Protein AF-A0A2J7ZXR3-F1 (afdb_monomer_lite)

InterPro domains:
  IPR008752 Peptidase M11, gametolysin [PF05548] (71-160)

Organism: NCBI:txid47790

Sequence (166 aa):
MTQTTDNYDDAVYTLASGQPIDESLEFIAAGNTISLVCTPSTTESNTCSSVSTARITAASAPERSTEIRIRLLVLNMRFTGSCNYGGLSSNEITDLFLGQGGHADQMNVCSYGSMQFDRNGFRVLDTPVPCQNSIQIQCDDNAILAQARSSAQQQIGSGACVGGGL

Radius of gyration: 26.24 Å; chains: 1; bounding box: 52×49×66 Å

Foldseek 3Di:
DDDPPPPPPPPPDDDDPQDEDAPVSDDQDAPKDWDWDFCDDPVDHPHGPHIYDTHIDDDPHDPLQAPAEDQDEAQAEDEDDPDPDDDDDQVRVLCQDPNDVHVQVVVCVVSVNRYGYPNVRYYYHYFYQYDDCCCRPVVPPVSSVVRSLVSVCVVPNPVVVPPDDD

Structure (mmCIF, N/CA/C/O backbone):
data_AF-A0A2J7ZXR3-F1
#
_entry.id   AF-A0A2J7ZXR3-F1
#
loop_
_atom_site.group_PDB
_atom_site.id
_atom_site.type_symbol
_atom_site.label_atom_id
_atom_site.label_alt_id
_atom_site.label_comp_id
_atom_site.label_asym_id
_atom_site.label_entity_id
_atom_site.label_seq_id
_atom_site.pdbx_PDB_ins_code
_atom_site.Cartn_x
_atom_site.Cartn_y
_atom_site.Cartn_z
_atom_site.occupancy
_atom_site.B_iso_or_equiv
_atom_site.auth_seq_id
_atom_site.auth_comp_id
_atom_site.auth_asym_id
_atom_site.auth_atom_id
_atom_site.pdbx_PDB_model_num
ATOM 1 N N . MET A 1 1 ? -30.416 -26.451 27.042 1.00 39.56 1 MET A N 1
ATOM 2 C CA . MET A 1 1 ? -29.216 -25.637 26.771 1.00 39.56 1 MET A CA 1
ATOM 3 C C . MET A 1 1 ? -29.182 -24.572 27.839 1.00 39.56 1 MET A C 1
ATOM 5 O O . MET A 1 1 ? -30.032 -23.694 27.839 1.00 39.56 1 MET A O 1
ATOM 9 N N . THR A 1 2 ? -28.329 -24.775 28.832 1.00 31.20 2 THR A N 1
ATOM 10 C CA . THR A 1 2 ? -28.244 -23.938 30.027 1.00 31.20 2 THR A CA 1
ATOM 11 C C . THR A 1 2 ? -27.440 -22.700 29.660 1.00 31.20 2 THR A C 1
ATOM 13 O O . THR A 1 2 ? -26.297 -22.821 29.231 1.00 31.20 2 THR A O 1
ATOM 16 N N . GLN A 1 3 ? -28.069 -21.533 29.746 1.00 32.03 3 GLN A N 1
ATOM 17 C CA . GLN A 1 3 ? -27.423 -20.246 29.538 1.00 32.03 3 GLN A CA 1
ATOM 18 C C . GLN A 1 3 ? -26.567 -19.973 30.778 1.00 32.03 3 GLN A C 1
ATOM 20 O O . GLN A 1 3 ? -27.100 -19.742 31.861 1.00 32.03 3 GLN A O 1
ATOM 25 N N . THR A 1 4 ? -25.250 -20.101 30.647 1.00 31.64 4 THR A N 1
ATOM 26 C CA . THR A 1 4 ? -24.296 -19.648 31.659 1.00 31.64 4 THR A CA 1
ATOM 27 C C . THR A 1 4 ? -24.376 -18.126 31.699 1.00 31.64 4 THR A C 1
ATOM 29 O O . THR A 1 4 ? -24.002 -17.451 30.745 1.00 31.64 4 THR A O 1
ATOM 32 N N . THR A 1 5 ? -24.947 -17.583 32.770 1.00 39.12 5 THR A N 1
ATOM 33 C CA . THR A 1 5 ? -24.794 -16.174 33.121 1.00 39.12 5 THR A CA 1
ATOM 34 C C . THR A 1 5 ? -23.369 -16.002 33.625 1.00 39.12 5 THR A C 1
ATOM 36 O O . THR A 1 5 ? -23.074 -16.366 34.765 1.00 39.12 5 THR A O 1
ATOM 39 N N . ASP A 1 6 ? -22.481 -15.516 32.765 1.00 39.81 6 ASP A N 1
ATOM 40 C CA . ASP A 1 6 ? -21.164 -15.067 33.192 1.00 39.81 6 ASP A CA 1
ATOM 41 C C . ASP A 1 6 ? -21.373 -13.875 34.137 1.00 39.81 6 ASP A C 1
ATOM 43 O O . ASP A 1 6 ? -21.708 -12.769 33.713 1.00 39.81 6 ASP A O 1
ATOM 47 N N . ASN A 1 7 ? -21.246 -14.133 35.442 1.00 38.09 7 ASN A N 1
ATOM 48 C CA . ASN A 1 7 ? -21.023 -13.106 36.452 1.00 38.09 7 ASN A CA 1
ATOM 49 C C . ASN A 1 7 ? -19.682 -12.448 36.107 1.00 38.09 7 ASN A C 1
ATOM 51 O O . ASN A 1 7 ? -18.624 -12.947 36.489 1.00 38.09 7 ASN A O 1
ATOM 55 N N . TYR A 1 8 ? -19.719 -11.359 35.343 1.00 43.38 8 TYR A N 1
ATOM 56 C CA . TYR A 1 8 ? -18.622 -10.405 35.342 1.00 43.38 8 TYR A CA 1
ATOM 57 C C . TYR A 1 8 ? -18.599 -9.787 36.740 1.00 43.38 8 TYR A C 1
ATOM 59 O O . TYR A 1 8 ? -19.471 -8.995 37.083 1.00 43.38 8 TYR A O 1
ATOM 67 N N . ASP A 1 9 ? -17.652 -10.219 37.573 1.00 44.41 9 ASP A N 1
ATOM 68 C CA . ASP A 1 9 ? -17.327 -9.521 38.812 1.00 44.41 9 ASP A CA 1
ATOM 69 C C . ASP A 1 9 ? -17.038 -8.050 38.463 1.00 44.41 9 ASP A C 1
ATOM 71 O O . ASP A 1 9 ? -16.049 -7.755 37.788 1.00 44.41 9 ASP A O 1
ATOM 75 N N . ASP A 1 10 ? -17.894 -7.135 38.932 1.00 49.59 10 ASP A N 1
ATOM 76 C CA . ASP A 1 10 ? -17.722 -5.671 38.925 1.00 49.59 10 ASP A CA 1
ATOM 77 C C . ASP A 1 10 ? -16.568 -5.252 39.865 1.00 49.59 10 ASP A C 1
ATOM 79 O O . ASP A 1 10 ? -16.695 -4.406 40.755 1.00 49.59 10 ASP A O 1
ATOM 83 N N . ALA A 1 11 ? -15.405 -5.885 39.722 1.00 45.81 11 ALA A N 1
ATOM 84 C CA . ALA A 1 11 ? -14.207 -5.507 40.442 1.00 45.81 11 ALA A CA 1
ATOM 85 C C . ALA A 1 11 ? -13.705 -4.173 39.875 1.00 45.81 11 ALA A C 1
ATOM 87 O O . ALA A 1 11 ? -13.010 -4.119 38.860 1.00 45.81 11 ALA A O 1
ATOM 88 N N . VAL A 1 12 ? -14.058 -3.073 40.542 1.00 51.84 12 VAL A N 1
ATOM 89 C CA . VAL A 1 12 ? -13.466 -1.759 40.279 1.00 51.84 12 VAL A CA 1
ATOM 90 C C . VAL A 1 12 ? -12.000 -1.813 40.708 1.00 51.84 12 VAL A C 1
ATOM 92 O O . VAL A 1 12 ? -11.669 -1.700 41.890 1.00 51.84 12 VAL A O 1
ATOM 95 N N . TYR A 1 13 ? -11.106 -2.020 39.744 1.00 47.97 13 TYR A N 1
ATOM 96 C CA . TYR A 1 13 ? -9.666 -1.980 39.972 1.00 47.97 13 TYR A CA 1
ATOM 97 C C . TYR A 1 13 ? -9.235 -0.536 40.236 1.00 47.97 13 TYR A C 1
ATOM 99 O O . TYR A 1 13 ? -9.081 0.266 39.315 1.00 47.97 13 TYR A O 1
ATOM 107 N N . THR A 1 14 ? -9.032 -0.196 41.506 1.00 51.53 14 THR A N 1
ATOM 108 C CA . THR A 1 14 ? -8.427 1.078 41.888 1.00 51.53 14 THR A CA 1
ATOM 109 C C . THR A 1 14 ? -6.912 0.985 41.728 1.00 51.53 14 THR A C 1
ATOM 111 O O . THR A 1 14 ? -6.237 0.157 42.342 1.00 51.53 14 THR A O 1
ATOM 114 N N . LEU A 1 15 ? -6.360 1.828 40.855 1.00 54.47 15 LEU A N 1
ATOM 115 C CA . LEU A 1 15 ? -4.916 2.024 40.759 1.00 54.47 15 LEU A CA 1
ATOM 116 C C . LEU A 1 15 ? -4.411 2.739 42.028 1.00 54.47 15 LEU A C 1
ATOM 118 O O . LEU A 1 15 ? -5.189 3.355 42.759 1.00 54.47 15 LEU A O 1
ATOM 122 N N . ALA A 1 16 ? -3.113 2.603 42.322 1.00 55.31 16 ALA A N 1
ATOM 123 C CA . ALA A 1 16 ? -2.491 3.053 43.572 1.00 55.31 16 ALA A CA 1
ATOM 124 C C . ALA A 1 16 ? -2.857 4.502 43.967 1.00 55.31 16 ALA A C 1
ATOM 126 O O . ALA A 1 16 ? -3.104 5.355 43.113 1.00 55.31 16 ALA A O 1
ATOM 127 N N . SER A 1 17 ? -2.871 4.778 45.279 1.00 60.62 17 SER A N 1
ATOM 128 C CA . SER A 1 17 ? -3.333 6.044 45.868 1.00 60.62 17 SER A CA 1
ATOM 129 C C . SER A 1 17 ? -2.783 7.281 45.147 1.00 60.62 17 SER A C 1
ATOM 131 O O . SER A 1 17 ? -1.566 7.445 45.054 1.00 60.62 17 SER A O 1
ATOM 133 N N . GLY A 1 18 ? -3.675 8.170 44.701 1.00 61.47 18 GLY A N 1
ATOM 134 C CA . GLY A 1 18 ? -3.321 9.448 44.072 1.00 61.47 18 GLY A CA 1
ATOM 135 C C . GLY A 1 18 ? -3.625 9.551 42.576 1.00 61.47 18 GLY A C 1
ATOM 136 O O . GLY A 1 18 ? -3.386 10.608 41.998 1.00 61.47 18 GLY A O 1
ATOM 137 N N . GLN A 1 19 ? -4.166 8.505 41.945 1.00 64.62 19 GLN A N 1
ATOM 138 C CA . GLN A 1 19 ? -4.653 8.612 40.570 1.00 64.62 19 GLN A CA 1
ATOM 139 C C . GLN A 1 19 ? -6.060 9.225 40.516 1.00 64.62 19 GLN A C 1
ATOM 141 O O . GLN A 1 19 ? -6.903 8.882 41.349 1.00 64.62 19 GLN A O 1
ATOM 146 N N . PRO A 1 20 ? -6.327 10.136 39.563 1.00 66.44 20 PRO A N 1
ATOM 147 C CA . PRO A 1 20 ? -7.652 10.706 39.398 1.00 66.44 20 PRO A CA 1
ATOM 148 C C . PRO A 1 20 ? -8.647 9.622 38.980 1.00 66.44 20 PRO A C 1
ATOM 150 O O . PRO A 1 20 ? -8.371 8.818 38.091 1.00 66.44 20 PRO A O 1
ATOM 153 N N . ILE A 1 21 ? -9.804 9.627 39.631 1.00 71.31 21 ILE A N 1
ATOM 154 C CA . ILE A 1 21 ? -10.916 8.714 39.368 1.00 71.31 21 ILE A CA 1
ATOM 155 C C . ILE A 1 21 ? -11.980 9.505 38.610 1.00 71.31 21 ILE A C 1
ATOM 157 O O . ILE A 1 21 ? -12.221 10.667 38.941 1.00 71.31 21 ILE A O 1
ATOM 161 N N . ASP A 1 22 ? -12.591 8.893 37.595 1.00 70.62 22 ASP A N 1
ATOM 162 C CA . ASP A 1 22 ? -13.806 9.456 37.011 1.00 70.62 22 ASP A CA 1
ATOM 163 C C . ASP A 1 22 ? -14.970 9.249 37.983 1.00 70.62 22 ASP A C 1
ATOM 165 O O . ASP A 1 22 ? -15.297 8.117 38.339 1.00 70.62 22 ASP A O 1
ATOM 169 N N . GLU A 1 23 ? -15.589 10.346 38.413 1.00 71.44 23 GLU A N 1
ATOM 170 C CA . GLU A 1 23 ? -16.708 10.341 39.359 1.00 71.44 23 GLU A CA 1
ATOM 171 C C . GLU A 1 23 ? -17.942 9.616 38.806 1.00 71.44 23 GLU A C 1
ATOM 173 O O . GLU A 1 23 ? -18.775 9.163 39.590 1.00 71.44 23 GLU A O 1
ATOM 178 N N . SER A 1 24 ? -18.056 9.487 37.477 1.00 74.12 24 SER A N 1
ATOM 179 C CA . SER A 1 24 ? -19.170 8.780 36.838 1.00 74.12 24 SER A CA 1
ATOM 180 C C . SER A 1 24 ? -19.177 7.282 37.165 1.00 74.12 24 SER A C 1
ATOM 182 O O . SER A 1 24 ? -20.249 6.689 37.275 1.00 74.12 24 SER A O 1
ATOM 184 N N . LEU A 1 25 ? -17.990 6.675 37.331 1.00 72.50 25 LEU A N 1
ATOM 185 C CA . LEU A 1 25 ? -17.783 5.224 37.448 1.00 72.50 25 LEU A CA 1
ATOM 186 C C . LEU A 1 25 ? -18.554 4.399 36.394 1.00 72.50 25 LEU A C 1
ATOM 188 O O . LEU A 1 25 ? -18.834 3.219 36.604 1.00 72.50 25 LEU A O 1
ATOM 192 N N . GLU A 1 26 ? -18.909 5.010 35.263 1.00 72.88 26 GLU A N 1
ATOM 193 C CA . GLU A 1 26 ? -19.686 4.357 34.218 1.00 72.88 26 GLU A CA 1
ATOM 194 C C . GLU A 1 26 ? -18.816 3.405 33.392 1.00 72.88 26 GLU A C 1
ATOM 196 O O . GLU A 1 26 ? -17.595 3.547 33.274 1.00 72.88 26 GLU A O 1
ATOM 201 N N . PHE A 1 27 ? -19.467 2.423 32.769 1.00 69.81 27 PHE A N 1
ATOM 202 C CA . PHE A 1 27 ? -18.804 1.504 31.857 1.00 69.81 27 PHE A CA 1
ATOM 203 C C . PHE A 1 27 ? -18.179 2.253 30.665 1.00 69.81 27 PHE A C 1
ATOM 205 O O . PHE A 1 27 ? -18.849 3.005 29.952 1.00 69.81 27 PHE A O 1
ATOM 212 N N . ILE A 1 28 ? -16.894 2.000 30.395 1.00 72.62 28 ILE A N 1
ATOM 213 C CA . ILE A 1 28 ? -16.198 2.552 29.227 1.00 72.62 28 ILE A CA 1
ATOM 214 C C . ILE A 1 28 ? -16.575 1.727 27.992 1.00 72.62 28 ILE A C 1
ATOM 216 O O . ILE A 1 28 ? -15.960 0.704 27.689 1.00 72.62 28 ILE A O 1
ATOM 220 N N . ALA A 1 29 ? -17.588 2.186 27.261 1.00 68.25 29 ALA A N 1
ATOM 221 C CA . ALA A 1 29 ? -17.960 1.608 25.977 1.00 68.25 29 ALA A CA 1
ATOM 222 C C . ALA A 1 29 ? -16.933 1.937 24.877 1.00 68.25 29 ALA A C 1
ATOM 224 O O . ALA A 1 29 ? -16.175 2.908 24.958 1.00 68.25 29 ALA A O 1
ATOM 225 N N . ALA A 1 30 ? -16.927 1.135 23.807 1.00 66.06 30 ALA A N 1
ATOM 226 C CA . ALA A 1 30 ? -16.133 1.430 22.618 1.00 66.06 30 ALA A CA 1
ATOM 227 C C . ALA A 1 30 ? -16.519 2.802 22.036 1.00 66.06 30 ALA A C 1
ATOM 229 O O . ALA A 1 30 ? -17.699 3.122 21.930 1.00 66.06 30 ALA A O 1
ATOM 230 N N . GLY A 1 31 ? -15.520 3.595 21.639 1.00 65.62 31 GLY A N 1
ATOM 231 C CA . GLY A 1 31 ? -15.712 4.965 21.148 1.00 65.62 31 GLY A CA 1
ATOM 232 C C . GLY A 1 31 ? -15.561 6.050 22.205 1.00 65.62 31 GLY A C 1
ATOM 233 O O . GLY A 1 31 ? -15.252 7.181 21.841 1.00 65.62 31 GLY A O 1
ATOM 234 N N . ASN A 1 32 ? -15.695 5.718 23.492 1.00 78.38 32 ASN A N 1
ATOM 235 C CA . ASN A 1 32 ? -15.487 6.683 24.564 1.00 78.38 32 ASN A CA 1
ATOM 236 C C . ASN A 1 32 ? -14.058 7.239 24.529 1.00 78.38 32 ASN A C 1
ATOM 238 O O . ASN A 1 32 ? -13.093 6.523 24.257 1.00 78.38 32 ASN A O 1
ATOM 242 N N . THR A 1 33 ? -13.919 8.523 24.847 1.00 78.44 33 THR A N 1
ATOM 243 C CA . THR A 1 33 ? -12.608 9.161 25.000 1.00 78.44 33 THR A CA 1
ATOM 244 C C . THR A 1 33 ? -12.326 9.411 26.473 1.00 78.44 33 THR A C 1
ATOM 246 O O . THR A 1 33 ? -13.198 9.860 27.215 1.00 78.44 33 THR A O 1
ATOM 249 N N . ILE A 1 34 ? -11.101 9.107 26.903 1.00 79.06 34 ILE A N 1
ATOM 250 C CA . ILE A 1 34 ? -10.631 9.394 28.259 1.00 79.06 34 ILE A CA 1
ATOM 251 C C . ILE A 1 34 ? -9.778 10.650 28.178 1.00 79.06 34 ILE A C 1
ATOM 253 O O . ILE A 1 34 ? -8.782 10.691 27.457 1.00 79.06 34 ILE A O 1
ATOM 257 N N . SER A 1 35 ? -10.179 11.677 28.916 1.00 81.06 35 SER A N 1
ATOM 258 C CA . SER A 1 35 ? -9.405 12.904 29.065 1.00 81.06 35 SER A CA 1
ATOM 259 C C . SER A 1 35 ? -8.829 12.991 30.472 1.00 81.06 35 SER A C 1
ATOM 261 O O . SER A 1 35 ? -9.476 12.603 31.444 1.00 81.06 35 SER A O 1
ATOM 263 N N . LEU A 1 36 ? -7.596 13.481 30.557 1.00 84.50 36 LEU A N 1
ATOM 264 C CA . LEU A 1 36 ? -6.873 13.735 31.796 1.00 84.50 36 LEU A CA 1
ATOM 265 C C . LEU A 1 36 ? -6.383 15.181 31.761 1.00 84.50 36 LEU A C 1
ATOM 267 O O . LEU A 1 36 ? -5.894 15.645 30.727 1.00 84.50 36 LEU A O 1
ATOM 271 N N . VAL A 1 37 ? -6.480 15.890 32.881 1.00 84.19 37 VAL A N 1
ATOM 272 C CA . VAL A 1 37 ? -5.896 17.225 33.019 1.00 84.19 37 VAL A CA 1
ATOM 273 C C . VAL A 1 37 ? -4.468 17.075 33.532 1.00 84.19 37 VAL A C 1
ATOM 275 O O . VAL A 1 37 ? -4.234 16.652 34.659 1.00 84.19 37 VAL A O 1
ATOM 278 N N . CYS A 1 38 ? -3.498 17.408 32.686 1.00 83.94 38 CYS A N 1
ATOM 279 C CA . CYS A 1 38 ? -2.081 17.428 33.036 1.00 83.94 38 CYS A CA 1
ATOM 280 C C . CYS A 1 38 ? -1.684 18.819 33.540 1.00 83.94 38 CYS A C 1
ATOM 282 O O . CYS A 1 38 ? -1.840 19.801 32.812 1.00 83.94 38 CYS A O 1
ATOM 284 N N . THR A 1 39 ? -1.116 18.904 34.743 1.00 87.56 39 THR A N 1
ATOM 285 C CA . THR A 1 39 ? -0.380 20.094 35.186 1.00 87.56 39 THR A CA 1
ATOM 286 C C . THR A 1 39 ? 1.060 19.961 34.694 1.00 87.56 39 THR A C 1
ATOM 288 O O . THR A 1 39 ? 1.753 19.043 35.142 1.00 87.56 39 THR A O 1
ATOM 291 N N . PRO A 1 40 ? 1.544 20.825 33.786 1.00 85.25 40 PRO A N 1
ATOM 292 C CA . PRO A 1 40 ? 2.889 20.695 33.231 1.00 85.25 40 PRO A CA 1
ATOM 293 C C . PRO A 1 40 ? 3.976 20.729 34.314 1.00 85.25 40 PRO A C 1
ATOM 295 O O . PRO A 1 40 ? 3.841 21.414 35.332 1.00 85.25 40 PRO A O 1
ATOM 298 N N . SER A 1 41 ? 5.059 19.982 34.112 1.00 86.50 41 SER A N 1
ATOM 299 C CA . SER A 1 41 ? 6.265 20.098 34.929 1.00 86.50 41 SER A CA 1
ATOM 300 C C . SER A 1 41 ? 7.020 21.385 34.594 1.00 86.50 41 SER A C 1
ATOM 302 O O . SER A 1 41 ? 7.118 21.788 33.437 1.00 86.50 41 SER A O 1
ATOM 304 N N . THR A 1 42 ? 7.571 22.044 35.614 1.00 85.94 42 THR A N 1
ATOM 305 C CA . THR A 1 42 ? 8.430 23.226 35.434 1.00 85.94 42 THR A CA 1
ATOM 306 C C . THR A 1 42 ? 9.885 22.856 35.148 1.00 85.94 42 THR A C 1
ATOM 308 O O . THR A 1 42 ? 10.659 23.722 34.743 1.00 85.94 42 THR A O 1
ATOM 311 N N . THR A 1 43 ? 10.266 21.591 35.350 1.00 85.56 43 THR A N 1
ATOM 312 C CA . THR A 1 43 ? 11.645 21.104 35.188 1.00 85.56 43 THR A CA 1
ATOM 313 C C . THR A 1 43 ? 11.852 20.278 33.921 1.00 85.56 43 THR A C 1
ATOM 315 O O . THR A 1 43 ? 12.983 20.153 33.462 1.00 85.56 43 THR A O 1
ATOM 318 N N . GLU A 1 44 ? 10.787 19.726 33.337 1.00 82.44 44 GLU A N 1
ATOM 319 C CA . GLU A 1 44 ? 10.853 18.816 32.190 1.00 82.44 44 GLU A CA 1
ATOM 320 C C . GLU A 1 44 ? 9.730 19.122 31.191 1.00 82.44 44 GLU A C 1
ATOM 322 O O . GLU A 1 44 ? 8.553 19.153 31.541 1.00 82.44 44 GLU A O 1
ATOM 327 N N . SER A 1 45 ? 10.079 19.334 29.921 1.00 68.62 45 SER A N 1
ATOM 328 C CA . SER A 1 45 ? 9.170 19.897 28.910 1.00 68.62 45 SER A CA 1
ATOM 329 C C . SER A 1 45 ? 8.096 18.946 28.369 1.00 68.62 45 SER A C 1
ATOM 331 O O . SER A 1 45 ? 7.273 19.377 27.569 1.00 68.62 45 SER A O 1
ATOM 333 N N . ASN A 1 46 ? 8.068 17.682 28.800 1.00 83.44 46 ASN A N 1
ATOM 334 C CA . ASN A 1 46 ? 7.122 16.665 28.322 1.00 83.44 46 ASN A CA 1
ATOM 335 C C . ASN A 1 46 ? 6.540 15.803 29.452 1.00 83.44 46 ASN A C 1
ATOM 337 O O . ASN A 1 46 ? 6.054 14.701 29.199 1.00 83.44 46 ASN A O 1
ATOM 341 N N . THR A 1 47 ? 6.612 16.266 30.699 1.00 78.31 47 THR A N 1
ATOM 342 C CA . THR A 1 47 ? 6.060 15.531 31.840 1.00 78.31 47 THR A CA 1
ATOM 343 C C . THR A 1 47 ? 5.027 16.359 32.582 1.00 78.31 47 THR A C 1
ATOM 345 O O . THR A 1 47 ? 5.034 17.592 32.565 1.00 78.31 47 THR A O 1
ATOM 348 N N . CYS A 1 48 ? 4.097 15.657 33.220 1.00 79.75 48 CYS A N 1
ATOM 349 C CA . CYS A 1 48 ? 3.124 16.255 34.118 1.00 79.75 48 CYS A CA 1
ATOM 350 C C . CYS A 1 48 ? 3.689 16.204 35.539 1.00 79.75 48 CYS A C 1
ATOM 352 O O . CYS A 1 48 ? 4.095 15.137 35.997 1.00 79.75 48 CYS A O 1
ATOM 354 N N . SER A 1 49 ? 3.691 17.334 36.246 1.00 84.75 49 SER A N 1
ATOM 355 C CA . SER A 1 49 ? 3.983 17.371 37.686 1.00 84.75 49 SER A CA 1
ATOM 356 C C . SER A 1 49 ? 2.833 16.785 38.508 1.00 84.75 49 SER A C 1
ATOM 358 O O . SER A 1 49 ? 3.049 16.211 39.573 1.00 84.75 49 SER A O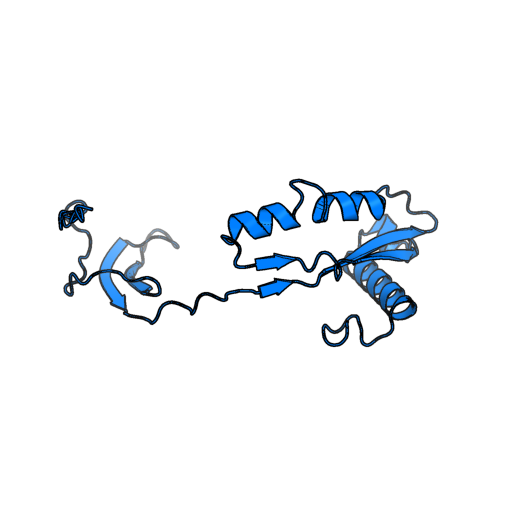 1
ATOM 360 N N . SER A 1 50 ? 1.608 16.892 37.995 1.00 81.62 50 SER A N 1
ATOM 361 C CA . SER A 1 50 ? 0.431 16.201 38.512 1.00 81.62 50 SER A CA 1
ATOM 362 C C . SER A 1 50 ? -0.569 15.937 37.390 1.00 81.62 50 SER A C 1
ATOM 364 O O . SER A 1 50 ? -0.585 16.634 36.373 1.00 81.62 50 SER A O 1
ATOM 366 N N . VAL A 1 51 ? -1.405 14.919 37.577 1.00 78.38 51 VAL A N 1
ATOM 367 C CA . VAL A 1 51 ? -2.528 14.608 36.690 1.00 78.38 51 VAL A CA 1
ATOM 368 C C . VAL A 1 51 ? -3.795 14.609 37.536 1.00 78.38 51 VAL A C 1
ATOM 370 O O . VAL A 1 51 ? -3.823 14.001 38.605 1.00 78.38 51 VAL A O 1
ATOM 373 N N . SER A 1 52 ? -4.829 15.309 37.087 1.00 79.56 52 SER A N 1
ATOM 374 C CA . SER A 1 52 ? -6.117 15.428 37.770 1.00 79.56 52 SER A CA 1
ATOM 375 C C . SER A 1 52 ? -7.279 15.218 36.797 1.00 79.56 52 SER A C 1
ATOM 377 O O . SER A 1 52 ? -7.085 15.174 35.583 1.00 79.56 52 SER A O 1
ATOM 379 N N . THR A 1 53 ? -8.488 15.063 37.345 1.00 73.50 53 THR A N 1
ATOM 380 C CA . THR A 1 53 ? -9.754 15.073 36.593 1.00 73.50 53 THR A CA 1
ATOM 381 C C . THR A 1 53 ? -9.766 14.088 35.420 1.00 73.50 53 THR A C 1
ATOM 383 O O . THR A 1 53 ? -9.693 14.478 34.254 1.00 73.50 53 THR A O 1
ATOM 386 N N . ALA A 1 54 ? -9.854 12.795 35.735 1.00 73.50 54 ALA A N 1
ATOM 387 C CA . ALA A 1 54 ? -10.153 11.783 34.735 1.00 73.50 54 ALA A CA 1
ATOM 388 C C . ALA A 1 54 ? -11.621 11.932 34.344 1.00 73.50 54 ALA A C 1
ATOM 390 O O . ALA A 1 54 ? -12.497 11.839 35.196 1.00 73.50 54 ALA A O 1
ATOM 391 N N . ARG A 1 55 ? -11.887 12.206 33.070 1.00 79.69 55 ARG A N 1
ATOM 392 C CA . ARG A 1 55 ? -13.252 12.310 32.558 1.00 79.69 55 ARG A CA 1
ATOM 393 C C . ARG A 1 55 ? -13.411 11.412 31.352 1.00 79.69 55 ARG A C 1
ATOM 395 O O . ARG A 1 55 ? -12.730 11.616 30.339 1.00 79.69 55 ARG A O 1
ATOM 402 N N . ILE A 1 56 ? -14.342 10.472 31.452 1.00 75.94 56 ILE A N 1
ATOM 403 C CA . ILE A 1 56 ? -14.813 9.693 30.317 1.00 75.94 56 ILE A CA 1
ATOM 404 C C . ILE A 1 56 ? -15.862 10.541 29.596 1.00 75.94 56 ILE A C 1
ATOM 406 O O . ILE A 1 56 ? -16.862 10.966 30.170 1.00 75.94 56 ILE A O 1
ATOM 410 N N . THR A 1 57 ? -15.621 10.840 28.323 1.00 79.12 57 THR A N 1
ATOM 411 C CA . THR A 1 57 ? -16.640 11.436 27.458 1.00 79.12 57 THR A CA 1
ATOM 412 C C . THR A 1 57 ? -17.232 10.324 26.616 1.00 79.12 57 THR A C 1
ATOM 414 O O . THR A 1 57 ? -16.543 9.751 25.764 1.00 79.12 57 THR A O 1
ATOM 417 N N . ALA A 1 58 ? -18.504 10.018 26.878 1.00 71.25 58 ALA A N 1
ATOM 418 C CA . ALA A 1 58 ? -19.258 9.073 26.079 1.00 71.25 58 ALA A CA 1
ATOM 419 C C . ALA A 1 58 ? -19.340 9.583 24.641 1.00 71.25 58 ALA A C 1
ATOM 421 O O . ALA A 1 58 ? -19.788 10.702 24.381 1.00 71.25 58 ALA A O 1
ATOM 422 N N . ALA A 1 59 ? -18.894 8.756 23.710 1.00 74.50 59 ALA A N 1
ATOM 423 C CA . ALA A 1 59 ? -19.065 8.998 22.294 1.00 74.50 59 ALA A CA 1
ATOM 424 C C . ALA A 1 59 ? -19.524 7.692 21.666 1.00 74.50 59 ALA A C 1
ATOM 426 O O . ALA A 1 59 ? -19.108 6.607 22.071 1.00 74.50 59 ALA A O 1
ATOM 427 N N . SER A 1 60 ? -20.412 7.798 20.685 1.00 65.12 60 SER A N 1
ATOM 428 C CA . SER A 1 60 ? -20.798 6.648 19.883 1.00 65.12 60 SER A CA 1
ATOM 429 C C . SER A 1 60 ? -19.542 6.002 19.307 1.00 65.12 60 SER A C 1
ATOM 431 O O . SER A 1 60 ? -18.704 6.697 18.722 1.00 65.12 60 SER A O 1
ATOM 433 N N . ALA A 1 61 ? -19.423 4.681 19.478 1.00 61.75 61 ALA A N 1
ATOM 434 C CA . ALA A 1 61 ? -18.422 3.884 18.786 1.00 61.75 61 ALA A CA 1
ATOM 435 C C . ALA A 1 61 ? -18.384 4.316 17.317 1.00 61.75 61 ALA A C 1
ATOM 437 O O . ALA A 1 61 ? -19.458 4.429 16.712 1.00 61.75 61 ALA A O 1
ATOM 438 N N . PRO A 1 62 ? -17.195 4.562 16.734 1.00 60.75 62 PRO A N 1
ATOM 439 C CA . PRO A 1 62 ? -17.091 4.658 15.291 1.00 60.75 62 PRO A CA 1
ATOM 440 C C . PRO A 1 62 ? -17.831 3.461 14.704 1.00 60.75 62 PRO A C 1
ATOM 442 O O . PRO A 1 62 ? -17.584 2.325 15.125 1.00 60.75 62 PRO A O 1
ATOM 445 N N . GLU A 1 63 ? -18.784 3.710 13.804 1.00 67.69 63 GLU A N 1
ATOM 446 C CA . GLU A 1 63 ? -19.490 2.617 13.151 1.00 67.69 63 GLU A CA 1
ATOM 447 C C . GLU A 1 63 ? -18.440 1.708 12.524 1.00 67.69 63 GLU A C 1
ATOM 449 O O . GLU A 1 63 ? -17.559 2.158 11.785 1.00 67.69 63 GLU A O 1
ATOM 454 N N . ARG A 1 64 ? -18.481 0.423 12.884 1.00 62.12 64 ARG A N 1
ATOM 455 C CA . ARG A 1 64 ? -17.562 -0.547 12.309 1.00 62.12 64 ARG A CA 1
ATOM 456 C C . ARG A 1 64 ? -17.846 -0.580 10.817 1.00 62.12 64 ARG A C 1
ATOM 458 O O . ARG A 1 64 ? -18.873 -1.113 10.401 1.00 62.12 64 ARG A O 1
ATOM 465 N N . SER A 1 65 ? -16.932 -0.039 10.021 1.00 68.31 65 SER A N 1
ATOM 466 C CA . SER A 1 65 ? -16.997 -0.199 8.578 1.00 68.31 65 SER A CA 1
ATOM 467 C C . SER A 1 65 ? -16.922 -1.689 8.273 1.00 68.31 65 SER A C 1
ATOM 469 O O . SER A 1 65 ? -15.904 -2.339 8.513 1.00 68.31 65 SER A O 1
ATOM 471 N N . THR A 1 66 ? -18.037 -2.243 7.819 1.00 74.38 66 THR A N 1
ATOM 472 C CA . THR A 1 66 ? -18.151 -3.641 7.419 1.00 74.38 66 THR A CA 1
ATOM 473 C C . THR A 1 66 ? -18.059 -3.718 5.901 1.00 74.38 66 THR A C 1
ATOM 475 O O . THR A 1 66 ? -18.434 -2.781 5.200 1.00 74.38 66 THR A O 1
ATOM 478 N N . GLU A 1 67 ? -17.494 -4.815 5.395 1.00 76.75 67 GLU A N 1
ATOM 479 C CA . GLU A 1 67 ? -17.424 -5.111 3.957 1.00 76.75 67 GLU A CA 1
ATOM 480 C C . GLU A 1 67 ? -16.637 -4.095 3.102 1.00 76.75 67 GLU A C 1
ATOM 482 O O . GLU A 1 67 ? -16.914 -3.928 1.911 1.00 76.75 67 GLU A O 1
ATOM 487 N N . ILE A 1 68 ? -15.606 -3.445 3.658 1.00 85.94 68 ILE A N 1
ATOM 488 C CA . ILE A 1 68 ? -14.740 -2.579 2.850 1.00 85.94 68 ILE A CA 1
ATOM 489 C C . ILE A 1 68 ? -13.998 -3.442 1.829 1.00 85.94 68 ILE A C 1
ATOM 491 O O . ILE A 1 68 ? -13.190 -4.301 2.192 1.00 85.94 68 ILE A O 1
ATOM 495 N N . ARG A 1 69 ? -14.217 -3.157 0.542 1.00 88.00 69 ARG A N 1
ATOM 496 C CA . ARG A 1 69 ? -13.430 -3.719 -0.558 1.00 88.00 69 ARG A CA 1
ATOM 497 C C . ARG A 1 69 ? -12.377 -2.730 -1.028 1.00 88.00 69 ARG A C 1
ATOM 499 O O . ARG A 1 69 ? -12.699 -1.653 -1.520 1.00 88.00 69 ARG A O 1
ATOM 506 N N . ILE A 1 70 ? -11.116 -3.117 -0.897 1.00 88.94 70 ILE A N 1
ATOM 507 C CA . ILE A 1 70 ? -9.966 -2.291 -1.260 1.00 88.94 70 ILE A CA 1
ATOM 508 C C . ILE A 1 70 ? -9.494 -2.695 -2.653 1.00 88.94 70 ILE A C 1
ATOM 510 O O . ILE A 1 70 ? -8.995 -3.802 -2.853 1.00 88.94 70 ILE A O 1
ATOM 514 N N . ARG A 1 71 ? -9.622 -1.784 -3.620 1.00 89.94 71 ARG A N 1
ATOM 515 C CA . ARG A 1 71 ? -8.959 -1.897 -4.925 1.00 89.94 71 ARG A CA 1
ATOM 516 C C . ARG A 1 71 ? -7.601 -1.223 -4.848 1.00 89.94 71 ARG A C 1
ATOM 518 O O . ARG A 1 71 ? -7.512 -0.069 -4.437 1.00 89.94 71 ARG A O 1
ATOM 525 N N . LEU A 1 72 ? -6.555 -1.942 -5.242 1.00 90.31 72 LEU A N 1
ATOM 526 C CA . LEU A 1 72 ? -5.184 -1.452 -5.167 1.00 90.31 72 LEU A CA 1
ATOM 527 C C . LEU A 1 72 ? -4.494 -1.569 -6.526 1.00 90.31 72 LEU A C 1
ATOM 529 O O . LEU A 1 72 ? -4.432 -2.646 -7.119 1.00 90.31 72 LEU A O 1
ATOM 533 N N . LEU A 1 73 ? -3.947 -0.444 -6.979 1.00 90.69 73 LEU A N 1
ATOM 534 C CA . LEU A 1 73 ? -3.025 -0.360 -8.102 1.00 90.69 73 LEU A CA 1
ATOM 535 C C . LEU A 1 73 ? -1.618 -0.120 -7.552 1.00 90.69 73 LEU A C 1
ATOM 537 O O . LEU A 1 73 ? -1.373 0.890 -6.893 1.00 90.69 73 LEU A O 1
ATOM 541 N N . VAL A 1 74 ? -0.695 -1.028 -7.849 1.00 92.00 74 VAL A N 1
ATOM 542 C CA . VAL A 1 74 ? 0.718 -0.912 -7.484 1.00 92.00 74 VAL A CA 1
ATOM 543 C C . VAL A 1 74 ? 1.516 -0.516 -8.720 1.00 92.00 74 VAL A C 1
ATOM 545 O O . VAL A 1 74 ? 1.467 -1.200 -9.741 1.00 92.00 74 VAL A O 1
ATOM 548 N N . LEU A 1 75 ? 2.263 0.584 -8.633 1.00 91.94 75 LEU A N 1
ATOM 549 C CA . LEU A 1 75 ? 3.183 1.003 -9.690 1.00 91.94 75 LEU A CA 1
ATOM 550 C C . LEU A 1 75 ? 4.553 0.373 -9.438 1.00 91.94 75 LEU A C 1
ATOM 552 O O . LEU A 1 75 ? 5.212 0.677 -8.445 1.00 91.94 75 LEU A O 1
ATOM 556 N N . ASN A 1 76 ? 4.966 -0.515 -10.333 1.00 92.44 76 ASN A N 1
ATOM 557 C CA . ASN A 1 76 ? 6.255 -1.178 -10.290 1.00 92.44 76 ASN A CA 1
ATOM 558 C C . ASN A 1 76 ? 7.264 -0.410 -11.143 1.00 92.44 76 ASN A C 1
ATOM 560 O O . ASN A 1 76 ? 7.228 -0.442 -12.373 1.00 92.44 76 ASN A O 1
ATOM 564 N N . MET A 1 77 ? 8.154 0.323 -10.487 1.00 91.06 77 MET A N 1
ATOM 565 C CA . MET A 1 77 ? 9.083 1.221 -11.163 1.00 91.06 77 MET A CA 1
ATOM 566 C C . MET A 1 77 ? 10.209 0.429 -11.830 1.00 91.06 77 MET A C 1
ATOM 568 O O . MET A 1 77 ? 11.007 -0.234 -11.169 1.00 91.06 77 MET A O 1
ATOM 572 N N . ARG A 1 78 ? 10.288 0.523 -13.159 1.00 90.25 78 ARG A N 1
ATOM 573 C CA . ARG A 1 78 ? 11.316 -0.127 -13.976 1.00 90.25 78 ARG A CA 1
ATOM 574 C C . ARG A 1 78 ? 12.283 0.907 -14.504 1.00 90.25 78 ARG A C 1
ATOM 576 O O . ARG A 1 78 ? 11.988 1.584 -15.487 1.00 90.25 78 ARG A O 1
ATOM 583 N N . PHE A 1 79 ? 13.435 1.033 -13.861 1.00 90.19 79 PHE A N 1
ATOM 584 C CA . PHE A 1 79 ? 14.463 1.935 -14.355 1.00 90.19 79 PHE A CA 1
ATOM 585 C C . PHE A 1 79 ? 14.979 1.482 -15.723 1.00 90.19 79 PHE A C 1
ATOM 587 O O . PHE A 1 79 ? 15.259 0.304 -15.937 1.00 90.19 79 PHE A O 1
ATOM 594 N N . THR A 1 80 ? 15.093 2.425 -16.655 1.00 88.75 80 THR A N 1
ATOM 595 C CA . THR A 1 80 ? 15.637 2.188 -17.997 1.00 88.75 80 THR A CA 1
ATOM 596 C C . THR A 1 80 ? 16.908 3.010 -18.211 1.00 88.75 80 THR A C 1
ATOM 598 O O . THR A 1 80 ? 17.065 4.088 -17.639 1.00 88.75 80 THR A O 1
ATOM 601 N N . GLY A 1 81 ? 17.839 2.519 -19.033 1.00 86.06 81 GLY A N 1
ATOM 602 C CA . GLY A 1 81 ? 19.116 3.194 -19.296 1.00 86.06 81 GLY A CA 1
ATOM 603 C C . GLY A 1 81 ? 20.229 2.775 -18.328 1.00 86.06 81 GLY A C 1
ATOM 604 O O . GLY A 1 81 ? 20.451 1.586 -18.131 1.00 86.06 81 GLY A O 1
ATOM 605 N N . SER A 1 82 ? 20.961 3.742 -17.764 1.00 86.12 82 SER A N 1
ATOM 606 C CA . SER A 1 82 ? 22.172 3.508 -16.951 1.00 86.12 82 SER A CA 1
ATOM 607 C C . SER A 1 82 ? 21.916 3.123 -15.489 1.00 86.12 82 SER A C 1
ATOM 609 O O . SER A 1 82 ? 22.851 2.738 -14.786 1.00 86.12 82 SER A O 1
ATOM 611 N N . CYS A 1 83 ? 20.676 3.224 -15.011 1.00 84.62 83 CYS A N 1
ATOM 612 C CA . CYS A 1 83 ? 20.306 2.883 -13.641 1.00 84.62 83 CYS A CA 1
ATOM 613 C C . CYS A 1 83 ? 20.151 1.362 -13.516 1.00 84.62 83 CYS A C 1
ATOM 615 O O . CYS A 1 83 ? 19.102 0.816 -13.846 1.00 84.62 83 CYS A O 1
ATOM 617 N N . ASN A 1 84 ? 21.182 0.680 -13.013 1.00 75.06 84 ASN A N 1
ATOM 618 C CA . ASN A 1 84 ? 21.124 -0.750 -12.696 1.00 75.06 84 ASN A CA 1
ATOM 619 C C . ASN A 1 84 ? 20.591 -0.971 -11.274 1.00 75.06 84 ASN A C 1
ATOM 621 O O . ASN A 1 84 ? 21.335 -1.341 -10.366 1.00 75.06 84 ASN A O 1
ATOM 625 N N . TYR A 1 85 ? 19.291 -0.747 -11.086 1.00 78.44 85 TYR A N 1
ATOM 626 C CA . TYR A 1 85 ? 18.589 -1.144 -9.867 1.00 78.44 85 TYR A CA 1
ATOM 627 C C . TYR A 1 85 ? 17.738 -2.380 -10.151 1.00 78.44 85 TYR A C 1
ATOM 629 O O . TYR A 1 85 ? 16.894 -2.380 -11.046 1.00 78.44 85 TYR A O 1
ATOM 637 N N . GLY A 1 86 ? 17.990 -3.446 -9.393 1.00 78.06 86 GLY A N 1
ATOM 638 C CA . GLY A 1 86 ? 17.146 -4.635 -9.384 1.00 78.06 86 GLY A CA 1
ATOM 639 C C . GLY A 1 86 ? 15.921 -4.429 -8.496 1.00 78.06 86 GLY A C 1
ATOM 640 O O . GLY A 1 86 ? 15.947 -3.651 -7.546 1.00 78.06 86 GLY A O 1
ATOM 641 N N . GLY A 1 87 ? 14.850 -5.152 -8.797 1.00 85.56 87 GLY A N 1
ATOM 642 C CA . GLY A 1 87 ? 13.624 -5.151 -8.009 1.00 85.56 87 GLY A CA 1
ATOM 643 C C . GLY A 1 87 ? 12.755 -6.344 -8.374 1.00 85.56 87 GLY A C 1
ATOM 644 O O . GLY A 1 87 ? 13.032 -7.041 -9.352 1.00 85.56 87 GLY A O 1
ATOM 645 N N . LEU A 1 88 ? 11.696 -6.563 -7.598 1.00 91.75 88 LEU A N 1
ATOM 646 C CA . LEU A 1 88 ? 10.764 -7.664 -7.825 1.00 91.75 88 LEU A CA 1
ATOM 647 C C . LEU A 1 88 ? 10.096 -7.558 -9.205 1.00 91.75 88 LEU A C 1
ATOM 649 O O . LEU A 1 88 ? 9.740 -6.475 -9.688 1.00 91.75 88 LEU A O 1
ATOM 653 N N . SER A 1 89 ? 9.910 -8.693 -9.868 1.00 92.75 89 SER A N 1
ATOM 654 C CA . SER A 1 89 ? 9.030 -8.822 -11.029 1.00 92.75 89 SER A CA 1
ATOM 655 C C . SER A 1 89 ? 7.585 -8.460 -10.651 1.00 92.75 89 SER A C 1
ATOM 657 O O . SER A 1 89 ? 7.193 -8.534 -9.488 1.00 92.75 89 SER A O 1
ATOM 659 N N . SER A 1 90 ? 6.757 -8.072 -11.622 1.00 92.50 90 SER A N 1
ATOM 660 C CA . SER A 1 90 ? 5.336 -7.797 -11.347 1.00 92.50 90 SER A CA 1
ATOM 661 C C . SER A 1 90 ? 4.582 -9.026 -10.840 1.00 92.50 90 SER A C 1
ATOM 663 O O . SER A 1 90 ? 3.652 -8.889 -10.046 1.00 92.50 90 SER A O 1
ATOM 665 N N . ASN A 1 91 ? 5.032 -10.222 -11.227 1.00 94.56 91 ASN A N 1
ATOM 666 C CA . ASN A 1 91 ? 4.517 -11.482 -10.701 1.00 94.56 91 ASN A CA 1
ATOM 667 C C . ASN A 1 91 ? 4.902 -11.666 -9.231 1.00 94.56 91 ASN A C 1
ATOM 669 O O . ASN A 1 91 ? 4.026 -11.919 -8.419 1.00 94.56 91 ASN A O 1
ATOM 673 N N . GLU A 1 92 ? 6.165 -11.437 -8.863 1.00 95.88 92 GLU A N 1
ATOM 674 C CA . GLU A 1 92 ? 6.602 -11.527 -7.461 1.00 95.88 92 GLU A CA 1
ATOM 675 C C . GLU A 1 92 ? 5.893 -10.505 -6.562 1.00 95.88 92 GLU A C 1
ATOM 677 O O . GLU A 1 92 ? 5.537 -10.824 -5.431 1.00 95.88 92 GLU A O 1
ATOM 682 N N . ILE A 1 93 ? 5.631 -9.288 -7.05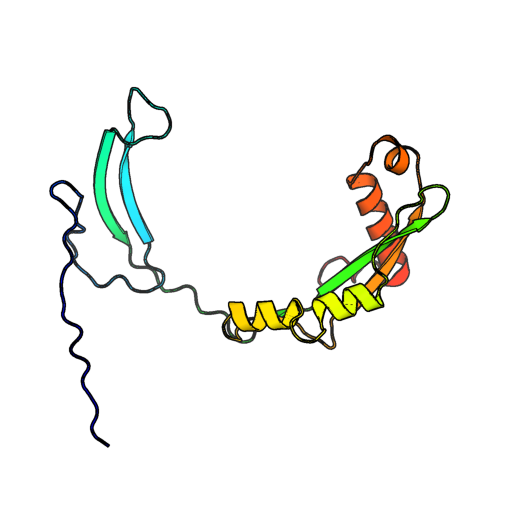4 1.00 95.44 93 ILE A N 1
ATOM 683 C CA . ILE A 1 93 ? 4.815 -8.305 -6.321 1.00 95.44 93 ILE A CA 1
ATOM 684 C C . ILE A 1 93 ? 3.372 -8.795 -6.192 1.00 95.44 93 ILE A C 1
ATOM 686 O O . ILE A 1 93 ? 2.767 -8.670 -5.129 1.00 95.44 93 ILE A O 1
ATOM 690 N N . THR A 1 94 ? 2.808 -9.360 -7.258 1.00 95.38 94 THR A N 1
ATOM 691 C CA . THR A 1 94 ? 1.453 -9.917 -7.210 1.00 95.38 94 THR A CA 1
ATOM 692 C C . THR A 1 94 ? 1.362 -11.044 -6.189 1.00 95.38 94 THR A C 1
ATOM 694 O O . THR A 1 94 ? 0.444 -11.038 -5.373 1.00 95.38 94 THR A O 1
ATOM 697 N N . ASP A 1 95 ? 2.339 -11.946 -6.162 1.00 95.62 95 ASP A N 1
ATOM 698 C CA . ASP A 1 95 ? 2.410 -13.043 -5.198 1.00 95.62 95 ASP A CA 1
ATOM 699 C C . ASP A 1 95 ? 2.614 -12.532 -3.765 1.00 95.62 95 ASP A C 1
ATOM 701 O O . ASP A 1 95 ? 1.983 -13.039 -2.842 1.00 95.62 95 ASP A O 1
ATOM 705 N N . LEU A 1 96 ? 3.406 -11.475 -3.562 1.00 95.81 96 LEU A N 1
ATOM 706 C CA . LEU A 1 96 ? 3.580 -10.844 -2.248 1.00 95.81 96 LEU A CA 1
ATOM 707 C C . LEU A 1 96 ? 2.253 -10.304 -1.679 1.00 95.81 96 LEU A C 1
ATOM 709 O O . LEU A 1 96 ? 2.000 -10.379 -0.474 1.00 95.81 96 LEU A O 1
ATOM 713 N N . PHE A 1 97 ? 1.391 -9.756 -2.538 1.00 95.31 97 PHE A N 1
ATOM 714 C CA . PHE A 1 97 ? 0.104 -9.205 -2.118 1.00 95.31 97 PHE A CA 1
ATOM 715 C C . PHE A 1 97 ? -1.008 -10.252 -2.054 1.00 95.31 97 PHE A C 1
ATOM 717 O O . PHE A 1 97 ? -1.736 -10.301 -1.065 1.00 95.31 97 PHE A O 1
ATOM 724 N N . LEU A 1 98 ? -1.167 -11.057 -3.102 1.00 95.19 98 LEU A N 1
ATOM 725 C CA . LEU A 1 98 ? -2.318 -11.943 -3.294 1.00 95.19 98 LEU A CA 1
ATOM 726 C C . LEU A 1 98 ? -2.022 -13.418 -3.012 1.00 95.19 98 LEU A C 1
ATOM 728 O O . LEU A 1 98 ? -2.969 -14.204 -2.891 1.00 95.19 98 LEU A O 1
ATOM 732 N N . GLY A 1 99 ? -0.748 -13.803 -2.942 1.00 94.25 99 GLY A N 1
ATOM 733 C CA . GLY A 1 99 ? -0.331 -15.163 -2.628 1.00 94.25 99 GLY A CA 1
ATOM 734 C C . GLY A 1 99 ? -0.801 -15.599 -1.242 1.00 94.25 99 GLY A C 1
ATOM 735 O O . GLY A 1 99 ? -1.247 -14.794 -0.422 1.00 94.25 99 GLY A O 1
ATOM 736 N N . GLN A 1 100 ? -0.726 -16.902 -0.982 1.00 94.31 100 GLN A N 1
ATOM 737 C CA . GLN A 1 100 ? -1.151 -17.464 0.296 1.00 94.31 100 GLN A CA 1
ATOM 738 C C . GLN A 1 100 ? -0.328 -16.865 1.446 1.00 94.31 100 GLN A C 1
ATOM 740 O O . GLN A 1 100 ? 0.896 -16.975 1.461 1.00 94.31 100 GLN A O 1
ATOM 745 N N . GLY A 1 101 ? -1.004 -16.241 2.416 1.00 92.25 101 GLY A N 1
ATOM 746 C CA . GLY A 1 101 ? -0.339 -15.558 3.532 1.00 92.25 101 GLY A CA 1
ATOM 747 C C . GLY A 1 101 ? 0.274 -14.200 3.167 1.00 92.25 101 GLY A C 1
ATOM 748 O O . GLY A 1 101 ? 0.972 -13.606 3.993 1.00 92.25 101 GLY A O 1
ATOM 749 N N . GLY A 1 102 ? 0.006 -13.705 1.955 1.00 93.00 102 GLY A N 1
ATOM 750 C CA . GLY A 1 102 ? 0.404 -12.380 1.494 1.00 93.00 102 GLY A CA 1
ATOM 751 C C . GLY A 1 102 ? -0.361 -11.251 2.187 1.00 93.00 102 GLY A C 1
ATOM 752 O O . GLY A 1 102 ? -1.200 -11.464 3.071 1.00 93.00 102 GLY A O 1
ATOM 753 N N . HIS A 1 103 ? -0.093 -10.015 1.769 1.00 93.94 103 HIS A N 1
ATOM 754 C CA . HIS A 1 103 ? -0.666 -8.827 2.414 1.00 93.94 103 HIS A CA 1
ATOM 755 C C . HIS A 1 103 ? -2.199 -8.785 2.410 1.00 93.94 103 HIS A C 1
ATOM 757 O O . HIS A 1 103 ? -2.795 -8.285 3.366 1.00 93.94 103 HIS A O 1
ATOM 763 N N . ALA A 1 104 ? -2.850 -9.330 1.381 1.00 92.69 104 ALA A N 1
ATOM 764 C CA . ALA A 1 104 ? -4.304 -9.399 1.328 1.00 92.69 104 ALA A CA 1
ATOM 765 C C . ALA A 1 104 ? -4.884 -10.265 2.454 1.00 92.69 104 ALA A C 1
ATOM 767 O O . ALA A 1 104 ? -5.860 -9.870 3.095 1.00 92.69 104 ALA A O 1
ATOM 768 N N . ASP A 1 105 ? -4.258 -11.410 2.733 1.00 92.94 105 ASP A N 1
ATOM 769 C CA . ASP A 1 105 ? -4.685 -12.314 3.802 1.00 92.94 105 ASP A CA 1
ATOM 770 C C . ASP A 1 105 ? -4.392 -11.712 5.175 1.00 92.94 105 ASP A C 1
ATOM 772 O O . ASP A 1 105 ? -5.251 -11.740 6.056 1.00 92.94 105 ASP A O 1
ATOM 776 N N . GLN A 1 106 ? -3.220 -11.095 5.342 1.00 91.94 106 GLN A N 1
ATOM 777 C CA . GLN A 1 106 ? -2.863 -10.398 6.579 1.00 91.94 106 GLN A CA 1
ATOM 778 C C . GLN A 1 106 ? -3.853 -9.276 6.896 1.00 91.94 106 GLN A C 1
ATOM 780 O O . GLN A 1 106 ? -4.329 -9.182 8.024 1.00 91.94 106 GLN A O 1
ATOM 785 N N . MET A 1 107 ? -4.222 -8.453 5.911 1.00 90.38 107 MET A N 1
ATOM 786 C CA . MET A 1 107 ? -5.192 -7.378 6.124 1.00 90.38 107 MET A CA 1
ATOM 787 C C . MET A 1 107 ? -6.587 -7.917 6.450 1.00 90.38 107 MET A C 1
ATOM 789 O O . MET A 1 107 ? -7.257 -7.387 7.338 1.00 90.38 107 MET A O 1
ATOM 793 N N . ASN A 1 108 ? -7.007 -8.999 5.795 1.00 88.25 108 ASN A N 1
ATOM 794 C CA . ASN A 1 108 ? -8.266 -9.665 6.108 1.00 88.25 108 ASN A CA 1
ATOM 795 C C . ASN A 1 108 ? -8.284 -10.186 7.558 1.00 88.25 108 ASN A C 1
ATOM 797 O O . ASN A 1 108 ? -9.257 -9.977 8.278 1.00 88.25 108 ASN A O 1
ATOM 801 N N . VAL A 1 109 ? -7.189 -10.794 8.025 1.00 88.44 109 VAL A N 1
ATOM 802 C CA . VAL A 1 109 ? -7.067 -11.298 9.403 1.00 88.44 109 VAL A CA 1
ATOM 803 C C . VAL A 1 109 ? -7.018 -10.154 10.418 1.00 88.44 109 VAL A C 1
ATOM 805 O O . VAL A 1 109 ? -7.807 -10.143 11.360 1.00 88.44 109 VAL A O 1
ATOM 808 N N . CYS A 1 110 ? -6.153 -9.159 10.211 1.00 86.44 110 CYS A N 1
ATOM 809 C CA . CYS A 1 110 ? -5.987 -8.027 11.129 1.00 86.44 110 CYS A CA 1
ATOM 810 C C . CYS A 1 110 ? -7.238 -7.140 11.219 1.00 86.44 110 CYS A C 1
ATOM 812 O O . CYS A 1 110 ? -7.447 -6.471 12.227 1.00 86.44 110 CYS A O 1
ATOM 814 N N . SER A 1 111 ? -8.081 -7.138 10.183 1.00 85.94 111 SER A N 1
ATOM 815 C CA . SER A 1 111 ? -9.365 -6.430 10.181 1.00 85.94 111 SER A CA 1
ATOM 816 C C . SER A 1 111 ? -10.548 -7.296 10.625 1.00 85.94 111 SER A C 1
ATOM 818 O O . SER A 1 111 ? -11.690 -6.835 10.558 1.00 85.94 111 SER A O 1
ATOM 820 N N . TYR A 1 112 ? -10.320 -8.541 11.060 1.00 86.56 112 TYR A N 1
ATOM 821 C CA . TYR A 1 112 ? -11.374 -9.506 11.397 1.00 86.56 112 TYR A CA 1
ATOM 822 C C . TYR A 1 112 ? -12.418 -9.658 10.276 1.00 86.56 112 TYR A C 1
ATOM 824 O O . TYR A 1 112 ? -13.624 -9.660 10.531 1.00 86.56 112 TYR A O 1
ATOM 832 N N . GLY A 1 113 ? -11.961 -9.699 9.024 1.00 85.25 113 GLY A N 1
ATOM 833 C CA . GLY A 1 113 ? -12.802 -9.821 7.833 1.00 85.25 113 GLY A CA 1
ATOM 834 C C . GLY A 1 113 ? -13.427 -8.518 7.330 1.00 85.25 113 GLY A C 1
ATOM 835 O O . GLY A 1 113 ? -14.115 -8.534 6.308 1.00 85.25 113 GLY A O 1
ATOM 836 N N . SER A 1 114 ? -13.215 -7.397 8.029 1.00 85.50 114 SER A N 1
ATOM 837 C CA . SER A 1 114 ? -13.902 -6.128 7.731 1.00 85.50 114 SER A CA 1
ATOM 838 C C . SER A 1 114 ? -13.300 -5.390 6.530 1.00 85.50 114 SER A C 1
ATOM 840 O O . SER A 1 114 ? -13.997 -4.609 5.886 1.00 85.50 114 SER A O 1
ATOM 842 N N . MET A 1 115 ? -12.023 -5.639 6.226 1.00 88.81 115 MET A N 1
ATOM 843 C CA . MET A 1 115 ? -11.320 -5.115 5.056 1.00 88.81 115 MET A CA 1
ATOM 844 C C . MET A 1 115 ? -10.828 -6.266 4.189 1.00 88.81 115 MET A C 1
ATOM 846 O O . MET A 1 115 ? -10.029 -7.094 4.622 1.00 88.81 115 MET A O 1
ATOM 850 N N . GLN A 1 116 ? -11.285 -6.290 2.944 1.00 90.25 116 GLN A N 1
ATOM 851 C CA . GLN A 1 116 ? -10.937 -7.316 1.973 1.00 90.25 116 GLN A CA 1
ATOM 852 C C . GLN A 1 116 ? -10.349 -6.650 0.737 1.00 90.25 116 GLN A C 1
ATOM 854 O O . GLN A 1 116 ? -10.944 -5.738 0.166 1.00 90.25 116 GLN A O 1
ATOM 859 N N . PHE A 1 117 ? -9.186 -7.111 0.288 1.00 91.00 117 PHE A N 1
ATOM 860 C CA . PHE A 1 117 ? -8.691 -6.707 -1.021 1.00 91.00 117 PHE A CA 1
ATOM 861 C C . PHE A 1 117 ? -9.589 -7.285 -2.112 1.00 91.00 117 PHE A C 1
ATOM 863 O O . PHE A 1 117 ? -9.907 -8.477 -2.112 1.00 91.00 117 PHE A O 1
ATOM 870 N N . ASP A 1 118 ? -9.954 -6.452 -3.079 1.00 91.56 118 ASP A N 1
ATOM 871 C CA . ASP A 1 118 ? -10.534 -6.914 -4.329 1.00 91.56 118 ASP A CA 1
ATOM 872 C C . ASP A 1 118 ? -9.432 -7.615 -5.130 1.00 91.56 118 ASP A C 1
ATOM 874 O O . ASP A 1 118 ? -8.701 -6.992 -5.898 1.00 91.56 118 ASP A O 1
ATOM 878 N N . ARG A 1 119 ? -9.292 -8.928 -4.917 1.00 90.62 119 ARG A N 1
ATOM 879 C CA . ARG A 1 119 ? -8.280 -9.767 -5.577 1.00 90.62 119 ARG A CA 1
ATOM 880 C C . ARG A 1 119 ? -8.380 -9.709 -7.108 1.00 90.62 119 ARG A C 1
ATOM 882 O O . ARG A 1 119 ? -7.364 -9.842 -7.775 1.00 90.62 119 ARG A O 1
ATOM 889 N N . ASN A 1 120 ? -9.576 -9.472 -7.655 1.00 90.56 120 ASN A N 1
ATOM 890 C CA . ASN A 1 120 ? -9.794 -9.331 -9.099 1.00 90.56 120 ASN A CA 1
ATOM 891 C C . ASN A 1 120 ? -9.486 -7.910 -9.599 1.00 90.56 120 ASN A C 1
ATOM 893 O O . ASN A 1 120 ? -9.152 -7.714 -10.767 1.00 90.56 120 ASN A O 1
ATOM 897 N N . GLY A 1 121 ? -9.628 -6.915 -8.721 1.00 88.38 121 GLY A N 1
ATOM 898 C CA . GLY A 1 121 ? -9.296 -5.515 -8.980 1.00 88.38 121 GLY A CA 1
ATOM 899 C C . GLY A 1 121 ? -7.833 -5.151 -8.711 1.00 88.38 121 GLY A C 1
ATOM 900 O O . GLY A 1 121 ? -7.411 -4.062 -9.097 1.00 88.38 121 GLY A O 1
ATOM 901 N N . PHE A 1 122 ? -7.056 -6.026 -8.067 1.00 92.31 122 PHE A N 1
ATOM 902 C CA . PHE A 1 122 ? -5.638 -5.796 -7.807 1.00 92.31 122 PHE A CA 1
ATOM 903 C C . PHE A 1 122 ? -4.833 -5.823 -9.104 1.00 92.31 122 PHE A C 1
ATOM 905 O O . PHE A 1 122 ? -4.956 -6.741 -9.918 1.00 92.31 122 PHE A O 1
ATOM 912 N N . ARG A 1 123 ? -3.988 -4.8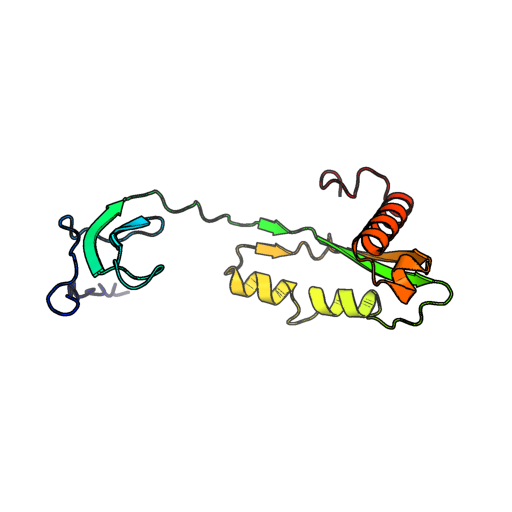09 -9.295 1.00 92.38 123 ARG A N 1
ATOM 913 C CA . ARG A 1 123 ? -3.140 -4.694 -10.481 1.00 92.38 123 ARG A CA 1
ATOM 914 C C . ARG A 1 123 ? -1.750 -4.221 -10.109 1.00 92.38 123 ARG A C 1
ATOM 916 O O . ARG A 1 123 ? -1.597 -3.276 -9.339 1.00 92.38 123 ARG A O 1
ATOM 923 N N . VAL A 1 124 ? -0.754 -4.830 -10.739 1.00 93.50 124 VAL A N 1
ATOM 924 C CA . VAL A 1 124 ? 0.617 -4.320 -10.772 1.00 93.50 124 VAL A CA 1
ATOM 925 C C . VAL A 1 124 ? 0.876 -3.786 -12.170 1.00 93.50 124 VAL A C 1
ATOM 927 O O . VAL A 1 124 ? 0.625 -4.479 -13.156 1.00 93.50 124 VAL A O 1
ATOM 930 N N . LEU A 1 125 ? 1.345 -2.547 -12.255 1.00 93.06 125 LEU A N 1
ATOM 931 C CA . LEU A 1 125 ? 1.662 -1.886 -13.512 1.00 93.06 125 LEU A CA 1
ATOM 932 C C . LEU A 1 125 ? 3.158 -1.601 -13.566 1.00 93.06 125 LEU A C 1
ATOM 934 O O . LEU A 1 125 ? 3.654 -0.809 -12.768 1.00 93.06 125 LEU A O 1
ATOM 938 N N . ASP A 1 126 ? 3.869 -2.211 -14.512 1.00 92.56 126 ASP A N 1
ATOM 939 C CA . ASP A 1 126 ? 5.264 -1.863 -14.774 1.00 92.56 126 ASP A CA 1
ATOM 940 C C . ASP A 1 126 ? 5.343 -0.471 -15.411 1.00 92.56 126 ASP A C 1
ATOM 942 O O . ASP A 1 126 ? 4.883 -0.238 -16.530 1.00 92.56 126 ASP A O 1
ATOM 946 N N . THR A 1 127 ? 5.942 0.474 -14.693 1.00 91.88 127 THR A N 1
ATOM 947 C CA . THR A 1 127 ? 6.113 1.861 -15.126 1.00 91.88 127 THR A CA 1
ATOM 948 C C . THR A 1 127 ? 7.581 2.123 -15.447 1.00 91.88 127 THR A C 1
ATOM 950 O O . THR A 1 127 ? 8.384 2.237 -14.513 1.00 91.88 127 THR A O 1
ATOM 953 N N . PRO A 1 128 ? 7.961 2.224 -16.734 1.00 90.50 128 PRO A N 1
ATOM 954 C CA . PRO A 1 128 ? 9.298 2.647 -17.122 1.00 90.50 128 PRO A CA 1
ATOM 955 C C . PRO A 1 128 ? 9.656 4.021 -16.548 1.00 90.50 128 PRO A C 1
ATOM 957 O O . PRO A 1 128 ?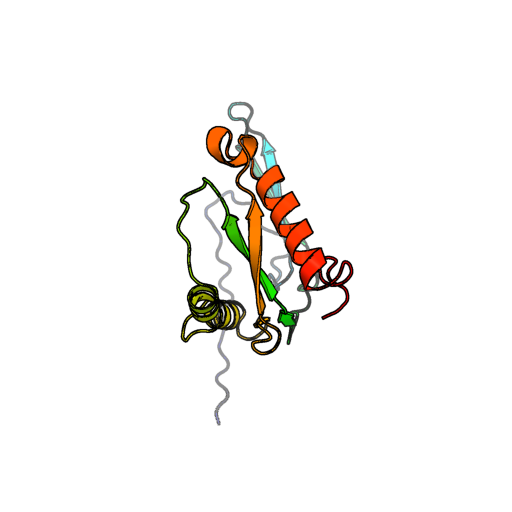 8.931 4.995 -16.740 1.00 90.50 128 PRO A O 1
ATOM 960 N N . VAL A 1 129 ? 10.803 4.104 -15.878 1.00 91.88 129 VAL A N 1
ATOM 961 C CA . VAL A 1 129 ? 11.364 5.342 -15.330 1.00 91.88 129 VAL A CA 1
ATOM 962 C C . VAL A 1 129 ? 12.727 5.579 -15.984 1.00 91.88 129 VAL A C 1
ATOM 964 O O . VAL A 1 129 ? 13.682 4.859 -15.681 1.00 91.88 129 VAL A O 1
ATOM 967 N N . PRO A 1 130 ? 12.853 6.558 -16.898 1.00 90.88 130 PRO A N 1
ATOM 968 C CA . PRO A 1 130 ? 14.134 6.884 -17.511 1.00 90.88 130 PRO A CA 1
ATOM 969 C C . PRO A 1 130 ? 15.169 7.280 -16.460 1.00 90.88 130 PRO A C 1
ATOM 971 O O . PRO A 1 130 ? 14.915 8.159 -15.636 1.00 90.88 130 PRO A O 1
ATOM 974 N N . CYS A 1 131 ? 16.348 6.664 -16.506 1.00 89.12 131 CYS A N 1
ATOM 975 C CA . CYS A 1 131 ? 17.446 7.026 -15.623 1.00 89.12 131 CYS A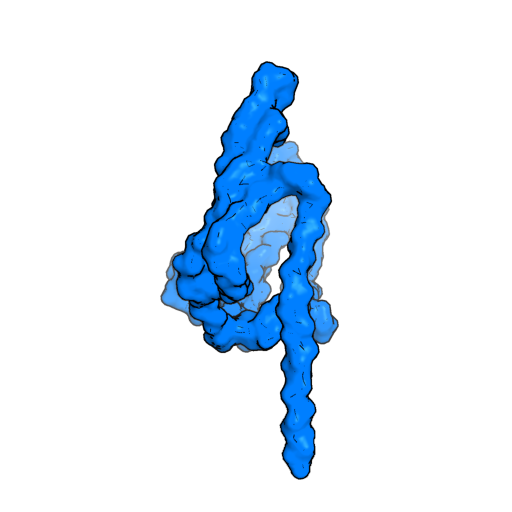 CA 1
ATOM 976 C C . CYS A 1 131 ? 17.986 8.417 -15.973 1.00 89.12 131 CYS A C 1
ATOM 978 O O . CYS A 1 131 ? 18.591 8.618 -17.026 1.00 89.12 131 CYS A O 1
ATOM 980 N N . GLN A 1 132 ? 17.762 9.378 -15.081 1.00 89.88 132 GLN A N 1
ATOM 981 C CA . GLN A 1 132 ? 18.298 10.735 -15.169 1.00 89.88 132 GLN A CA 1
ATOM 982 C C . GLN A 1 132 ? 19.366 10.942 -14.092 1.00 89.88 132 GLN A C 1
ATOM 984 O O . GLN A 1 132 ? 19.354 10.262 -13.070 1.00 89.88 132 GLN A O 1
ATOM 989 N N . ASN A 1 133 ? 20.255 11.925 -14.269 1.00 87.19 133 ASN A N 1
ATOM 990 C CA . ASN A 1 133 ? 21.292 12.231 -13.274 1.00 87.19 133 ASN A CA 1
ATOM 991 C C . ASN A 1 133 ? 20.713 12.584 -11.891 1.00 87.19 133 ASN A C 1
ATOM 993 O O . ASN A 1 133 ? 21.313 12.231 -10.881 1.00 87.19 133 ASN A O 1
ATOM 997 N N . SER A 1 134 ? 19.544 13.230 -11.827 1.00 86.12 134 SER A N 1
ATOM 998 C CA . SER A 1 134 ? 18.827 13.491 -10.566 1.00 86.12 134 SER A CA 1
ATOM 999 C C . SER A 1 134 ? 18.431 12.200 -9.841 1.00 86.12 134 SER A C 1
ATOM 1001 O O . SER A 1 134 ? 18.510 12.115 -8.624 1.00 86.12 134 SER A O 1
ATOM 1003 N N . ILE A 1 135 ? 18.079 11.154 -10.582 1.00 85.31 135 ILE A N 1
ATOM 1004 C CA . ILE A 1 135 ? 17.745 9.843 -10.019 1.00 85.31 135 ILE A CA 1
ATOM 1005 C C . ILE A 1 135 ? 19.026 9.087 -9.654 1.00 85.31 135 ILE A C 1
ATOM 1007 O O . ILE A 1 135 ? 19.161 8.597 -8.541 1.00 85.31 135 ILE A O 1
ATOM 1011 N N . GLN A 1 136 ? 19.989 9.023 -10.575 1.00 85.69 136 GLN A N 1
ATOM 1012 C CA . GLN A 1 136 ? 21.193 8.206 -10.422 1.00 85.69 136 GLN A CA 1
ATOM 1013 C C . GLN A 1 136 ? 22.170 8.749 -9.369 1.00 85.69 136 GLN A C 1
ATOM 1015 O O . GLN A 1 136 ? 22.825 7.969 -8.685 1.00 85.69 136 GLN A O 1
ATOM 1020 N N . ILE A 1 137 ? 22.316 10.073 -9.279 1.00 84.56 137 ILE A N 1
ATOM 1021 C CA . ILE A 1 137 ? 23.322 10.726 -8.426 1.00 84.56 137 ILE A CA 1
ATOM 1022 C C . ILE A 1 137 ? 22.682 11.295 -7.159 1.00 84.56 137 ILE A C 1
ATOM 1024 O O . ILE A 1 137 ? 23.308 11.275 -6.103 1.00 84.56 137 ILE A O 1
ATOM 1028 N N . GLN A 1 138 ? 21.458 11.823 -7.258 1.00 86.56 138 GLN A N 1
ATOM 1029 C CA . GLN A 1 138 ? 20.809 12.549 -6.159 1.00 86.56 138 GLN A CA 1
ATOM 1030 C C . GLN A 1 138 ? 19.682 11.754 -5.493 1.00 86.56 138 GLN A C 1
ATOM 1032 O O . GLN A 1 138 ? 19.156 12.222 -4.488 1.00 86.56 138 GLN A O 1
ATOM 1037 N N . CYS A 1 139 ? 19.331 10.573 -6.022 1.00 83.12 139 CYS A N 1
ATOM 1038 C CA . CYS A 1 139 ? 18.227 9.745 -5.529 1.00 83.12 139 CYS A CA 1
ATOM 1039 C C . CYS A 1 139 ? 16.935 10.557 -5.336 1.00 83.12 139 CYS A C 1
ATOM 1041 O O . CYS A 1 139 ? 16.277 10.454 -4.306 1.00 83.12 139 CYS A O 1
ATOM 1043 N N . ASP A 1 140 ? 16.604 11.420 -6.301 1.00 88.00 140 ASP A N 1
ATOM 1044 C CA . ASP A 1 140 ? 15.439 12.298 -6.199 1.00 88.00 140 ASP A CA 1
ATOM 1045 C C . ASP A 1 140 ? 14.126 11.501 -6.310 1.00 88.00 140 ASP A C 1
ATOM 1047 O O . ASP A 1 140 ? 13.627 11.222 -7.406 1.00 88.00 140 ASP A O 1
ATOM 1051 N N . ASP A 1 141 ? 13.551 11.165 -5.155 1.00 86.56 141 ASP A N 1
ATOM 1052 C CA . ASP A 1 141 ? 12.280 10.445 -5.032 1.00 86.56 141 ASP A CA 1
ATOM 1053 C C . ASP A 1 141 ? 11.121 11.158 -5.740 1.00 86.56 141 ASP A C 1
ATOM 1055 O O . ASP A 1 141 ? 10.233 10.508 -6.301 1.00 86.56 141 ASP A O 1
ATOM 1059 N N . ASN A 1 142 ? 11.128 12.496 -5.775 1.00 89.38 142 ASN A N 1
ATOM 1060 C CA . ASN A 1 142 ? 10.084 13.256 -6.458 1.00 89.38 142 ASN A CA 1
ATOM 1061 C C . ASN A 1 142 ? 10.206 13.104 -7.974 1.00 89.38 142 ASN A C 1
ATOM 1063 O O . ASN A 1 142 ? 9.190 12.946 -8.657 1.00 89.38 142 ASN A O 1
ATOM 1067 N N . ALA A 1 143 ? 11.432 13.109 -8.505 1.00 87.12 143 ALA A N 1
ATOM 1068 C CA . ALA A 1 143 ? 11.679 12.854 -9.921 1.00 87.12 143 ALA A CA 1
ATOM 1069 C C . ALA A 1 143 ? 11.256 11.429 -10.313 1.00 87.12 143 ALA A C 1
ATOM 1071 O O . ALA A 1 143 ? 10.576 11.253 -11.326 1.00 87.12 143 ALA A O 1
ATOM 1072 N N . ILE A 1 144 ? 11.584 10.427 -9.490 1.00 88.25 144 ILE A N 1
ATOM 1073 C CA . ILE A 1 144 ? 11.168 9.032 -9.701 1.00 88.25 144 ILE A CA 1
ATOM 1074 C C . ILE A 1 144 ? 9.636 8.936 -9.736 1.00 88.25 144 ILE A C 1
ATOM 1076 O O . ILE A 1 144 ? 9.062 8.408 -10.693 1.00 88.25 144 ILE A O 1
ATOM 1080 N N . LEU A 1 145 ? 8.961 9.496 -8.727 1.00 88.88 145 LEU A N 1
ATOM 1081 C CA . LEU A 1 145 ? 7.506 9.448 -8.608 1.00 88.88 145 LEU A CA 1
ATOM 1082 C C . LEU A 1 145 ? 6.803 10.174 -9.762 1.00 88.88 145 LEU A C 1
ATOM 1084 O O . LEU A 1 145 ? 5.813 9.668 -10.297 1.00 88.88 145 LEU A O 1
ATOM 1088 N N . ALA A 1 146 ? 7.295 11.348 -10.162 1.00 89.50 146 ALA A N 1
ATOM 1089 C CA . ALA A 1 146 ? 6.724 12.115 -11.265 1.00 89.50 146 ALA A CA 1
ATOM 1090 C C . ALA A 1 146 ? 6.797 11.340 -12.591 1.00 89.50 146 ALA A C 1
ATOM 1092 O O . ALA A 1 146 ? 5.806 11.276 -13.324 1.00 89.50 146 ALA A O 1
ATOM 1093 N N . GLN A 1 147 ? 7.933 10.697 -12.872 1.00 89.19 147 GLN A N 1
ATOM 1094 C CA . GLN A 1 147 ? 8.108 9.885 -14.078 1.00 89.19 147 GLN A CA 1
ATOM 1095 C C . GLN A 1 147 ? 7.253 8.616 -14.044 1.00 89.19 147 GLN A C 1
ATOM 1097 O O . GLN A 1 147 ? 6.565 8.318 -15.021 1.00 89.19 147 GLN A O 1
ATOM 1102 N N . ALA A 1 148 ? 7.217 7.908 -12.911 1.00 89.44 148 ALA A N 1
ATOM 1103 C CA . ALA A 1 148 ? 6.380 6.722 -12.745 1.00 89.44 148 ALA A CA 1
ATOM 1104 C C . ALA A 1 148 ? 4.891 7.047 -12.951 1.00 89.44 148 ALA A C 1
ATOM 1106 O O . ALA A 1 148 ? 4.189 6.325 -13.661 1.00 89.44 148 ALA A O 1
ATOM 1107 N N . ARG A 1 149 ? 4.412 8.176 -12.407 1.00 89.50 149 ARG A N 1
ATOM 1108 C CA . ARG A 1 149 ? 3.038 8.660 -12.619 1.00 89.50 149 ARG A CA 1
ATOM 1109 C C . ARG A 1 149 ? 2.765 9.021 -14.073 1.00 89.50 149 ARG A C 1
ATOM 1111 O O . ARG A 1 149 ? 1.727 8.621 -14.588 1.00 89.50 149 ARG A O 1
ATOM 1118 N N . SER A 1 150 ? 3.675 9.740 -14.727 1.00 88.81 150 SER A N 1
ATOM 1119 C CA . SER A 1 150 ? 3.547 10.091 -16.147 1.00 88.81 150 SER A CA 1
ATOM 1120 C C . SER A 1 150 ? 3.457 8.835 -17.021 1.00 88.81 150 SER A C 1
ATOM 1122 O O . SER A 1 150 ? 2.536 8.697 -17.826 1.00 88.81 150 SER A O 1
ATOM 1124 N N . SER A 1 151 ? 4.338 7.857 -16.786 1.00 89.62 151 SER A N 1
ATOM 1125 C CA . SER A 1 151 ? 4.290 6.552 -17.450 1.00 89.62 151 SER A CA 1
ATOM 1126 C C . SER A 1 151 ? 2.970 5.825 -17.182 1.00 89.62 151 SER A C 1
ATOM 1128 O O . SER A 1 151 ? 2.355 5.305 -18.110 1.00 89.62 151 SER A O 1
ATOM 1130 N N . ALA A 1 152 ? 2.513 5.778 -15.928 1.00 89.81 152 ALA A N 1
ATOM 1131 C CA . ALA A 1 152 ? 1.237 5.153 -15.592 1.00 89.81 152 ALA A CA 1
ATOM 1132 C C . ALA A 1 152 ? 0.082 5.829 -16.345 1.00 89.81 152 ALA A C 1
ATOM 1134 O O . ALA A 1 152 ? -0.694 5.156 -17.012 1.00 89.81 152 ALA A O 1
ATOM 1135 N N . GLN A 1 153 ? 0.012 7.162 -16.335 1.00 88.75 153 GLN A N 1
ATOM 1136 C CA . GLN A 1 153 ? -1.024 7.923 -17.039 1.00 88.75 153 GLN A CA 1
ATOM 1137 C C . GLN A 1 153 ? -1.041 7.654 -18.549 1.00 88.75 153 GLN A C 1
ATOM 1139 O O . GLN A 1 153 ? -2.116 7.624 -19.142 1.00 88.75 153 GLN A O 1
ATOM 1144 N N . GLN A 1 154 ? 0.117 7.426 -19.173 1.00 87.31 154 GLN A N 1
ATOM 1145 C CA . GLN A 1 154 ? 0.186 7.036 -20.585 1.00 87.31 154 GLN A CA 1
ATOM 1146 C C . GLN A 1 154 ? -0.377 5.630 -20.833 1.00 87.31 154 GLN A C 1
ATOM 1148 O O . GLN A 1 154 ? -0.991 5.397 -21.870 1.00 87.31 154 GLN A O 1
ATOM 1153 N N . GLN A 1 155 ? -0.189 4.701 -19.891 1.00 85.81 155 GLN A N 1
ATOM 1154 C CA . GLN A 1 155 ? -0.625 3.310 -20.035 1.00 85.81 155 GLN A CA 1
ATOM 1155 C C . GLN A 1 155 ? -2.106 3.096 -19.696 1.00 85.81 155 GLN A C 1
ATOM 1157 O O . GLN A 1 155 ? -2.779 2.323 -20.373 1.00 85.81 155 GLN A O 1
ATOM 1162 N N . ILE A 1 156 ? -2.620 3.757 -18.652 1.00 86.12 156 ILE A N 1
ATOM 1163 C CA . ILE A 1 156 ? -3.984 3.533 -18.131 1.00 86.12 156 ILE A CA 1
ATOM 1164 C C . ILE A 1 156 ? -4.909 4.755 -18.255 1.00 86.12 156 ILE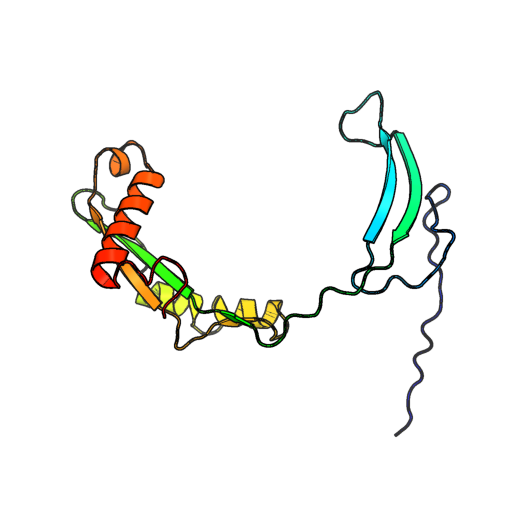 A C 1
ATOM 1166 O O . ILE A 1 156 ? -6.058 4.707 -17.818 1.00 86.12 156 ILE A O 1
ATOM 1170 N N . GLY A 1 157 ? -4.440 5.839 -18.878 1.00 78.44 157 GLY A N 1
ATOM 1171 C CA . GLY A 1 157 ? -5.179 7.093 -19.026 1.00 78.44 157 GLY A CA 1
ATOM 1172 C C . GLY A 1 157 ? -5.104 7.993 -17.786 1.00 78.44 157 GLY A C 1
ATOM 1173 O O . GLY A 1 157 ? -4.866 7.548 -16.663 1.00 78.44 157 GLY A O 1
ATOM 1174 N N . SER A 1 158 ? -5.330 9.297 -17.976 1.00 63.62 158 SER A N 1
ATOM 1175 C CA . SER A 1 158 ? -5.199 10.311 -16.915 1.00 63.62 158 SER A CA 1
ATOM 1176 C C . SER A 1 158 ? -6.224 10.176 -15.779 1.00 63.62 158 SER A C 1
ATOM 1178 O O . SER A 1 158 ? -5.945 10.617 -14.667 1.00 63.62 158 SER A O 1
ATOM 1180 N N . GLY A 1 159 ? -7.379 9.544 -16.027 1.00 57.06 159 GLY A N 1
ATOM 1181 C CA . GLY A 1 159 ? -8.454 9.366 -15.040 1.00 57.06 159 GLY A CA 1
ATOM 1182 C C . GLY A 1 159 ? -8.243 8.222 -14.040 1.00 57.06 159 GLY A C 1
ATOM 1183 O O . GLY A 1 159 ? -8.779 8.272 -12.934 1.00 57.06 159 GLY A O 1
ATOM 1184 N N . ALA A 1 160 ? -7.430 7.217 -14.378 1.00 54.09 160 ALA A N 1
ATOM 1185 C CA . ALA A 1 160 ? -7.236 6.040 -13.529 1.00 54.09 160 ALA A CA 1
ATOM 1186 C C . ALA A 1 160 ? -6.312 6.310 -12.322 1.00 54.09 160 ALA A C 1
ATOM 1188 O O . ALA A 1 160 ? -6.441 5.669 -11.282 1.00 54.09 160 ALA A O 1
ATOM 1189 N N . CYS A 1 161 ? -5.432 7.314 -12.413 1.00 53.44 161 CYS A N 1
ATOM 1190 C CA . CYS A 1 161 ? -4.513 7.699 -11.334 1.00 53.44 161 CYS A CA 1
ATOM 1191 C C . CYS A 1 161 ? -5.126 8.664 -10.295 1.00 53.44 161 CYS A C 1
ATOM 1193 O O . CYS A 1 161 ? -4.435 9.046 -9.353 1.00 53.44 161 CYS A O 1
ATOM 1195 N N . VAL A 1 162 ? -6.388 9.084 -10.468 1.00 50.28 162 VAL A N 1
ATOM 1196 C CA . VAL A 1 162 ? -7.070 10.088 -9.615 1.00 50.28 162 VAL A CA 1
ATOM 1197 C C . VAL A 1 162 ? -8.111 9.440 -8.680 1.00 50.28 162 VAL A C 1
ATOM 1199 O O . VAL A 1 162 ? -8.839 10.127 -7.976 1.00 50.28 162 VAL A O 1
ATOM 1202 N N . GLY A 1 163 ? -8.168 8.104 -8.615 1.00 46.78 163 GLY A N 1
ATOM 1203 C CA . GLY A 1 163 ? -9.026 7.385 -7.663 1.00 46.78 163 GLY A CA 1
ATOM 1204 C C . GLY A 1 163 ? -10.520 7.376 -8.012 1.00 46.78 163 GLY A C 1
ATOM 1205 O O . GLY A 1 163 ? -11.341 7.218 -7.116 1.00 46.78 163 GLY A O 1
ATOM 1206 N N . GLY A 1 164 ? -10.884 7.551 -9.290 1.00 36.28 164 GLY A N 1
ATOM 1207 C CA . GLY A 1 164 ? -12.287 7.712 -9.707 1.00 36.28 164 GLY A CA 1
ATOM 1208 C C . GLY A 1 164 ? -12.797 6.787 -10.816 1.00 36.28 164 GLY A C 1
ATOM 1209 O O . GLY A 1 164 ? -13.920 6.980 -11.270 1.00 36.28 164 GLY A O 1
ATOM 1210 N N . GLY A 1 165 ? -12.027 5.808 -11.293 1.00 38.28 165 GLY A N 1
ATOM 1211 C CA . GLY A 1 165 ? -12.471 5.033 -12.456 1.00 38.28 165 GLY A CA 1
ATOM 1212 C C . GLY A 1 165 ? -11.645 3.798 -12.761 1.00 38.28 165 GLY A C 1
ATOM 1213 O O . GLY A 1 165 ? -10.992 3.752 -13.798 1.00 38.28 165 GLY A O 1
ATOM 1214 N N . LEU A 1 166 ? -11.694 2.809 -11.870 1.00 40.78 166 LEU A N 1
ATOM 1215 C CA . LEU A 1 166 ? -11.466 1.393 -12.171 1.00 40.78 166 LEU A CA 1
ATOM 1216 C C . LEU A 1 166 ? -12.428 0.563 -11.328 1.00 40.78 166 LEU A C 1
ATOM 1218 O O . LEU A 1 166 ? -12.441 0.762 -10.092 1.00 40.78 166 LEU A O 1
#

Secondary structure (DSSP, 8-state):
-------------PPSTT----TT-----TT-EEEEEEEE-SS-TT-EEEEEEEEEE---------SEEE--EEEEEEEESS-------HHHHHHHHHSTTSHHHHHHHHTTTSEEE-TTT-EEEEEEEE--HHHHTT--HHHHHHHHHHHHHHHH-TTGGGTS--

pLDDT: mean 78.26, std 16.45, range [31.2, 95.88]